Protein AF-A0A3M1PTX7-F1 (afdb_monomer_lite)

Radius of gyration: 33.99 Å; chains: 1; bounding box: 81×33×91 Å

Secondary structure (DSSP, 8-state):
--HHHHHHHHHHHHHHHHHHHHHHHHHHSS------------------SB-TTT--B--TTT-EEEEETTEEEEESSHHHHHHHHHHHH-SS---------SS------EE-TTT--EE-TTTSEEEEETTEEEEESSTTT-

Sequence (142 aa):
MTARWRIAFPYLLTLLMAAGVYWSNVRAAAPRSAAQPAHASAASVAMNDRCPGCDMRVGPEDSIVATADGHRWRFCSTGCRDRFLADHAEGADAPPVTEPASAAASKTRRIDPVCQMEVNPAWGFSAASPDGVVYFCSQRCR

Foldseek 3Di:
DDVVCVVVVVVVVVVVVVVVVVVVVVVVVPPCPDPDDDPDPDDPPVAPLAQPQPRDGHDPVQWDWDDAPNDIHTHNDPVSVVVVCVVRVPVDDDPPDDDDDDDPPPPPQDAQPQPRDTFDPVDFDWDADPVGIHTHPDPVSD

Structure (mmCIF, N/CA/C/O backbone):
data_AF-A0A3M1PTX7-F1
#
_entry.id   AF-A0A3M1PTX7-F1
#
loop_
_atom_site.group_PDB
_atom_site.id
_atom_site.type_symbol
_atom_site.label_atom_id
_atom_site.label_alt_id
_atom_site.label_comp_id
_atom_site.label_asym_id
_atom_site.label_entity_id
_atom_site.label_seq_id
_atom_site.pdbx_PDB_ins_code
_atom_site.Cartn_x
_atom_site.Cartn_y
_atom_site.Cartn_z
_atom_site.occupancy
_atom_site.B_iso_or_equiv
_atom_site.auth_seq_id
_atom_site.auth_comp_id
_atom_site.auth_asym_id
_atom_site.auth_atom_id
_atom_site.pdbx_PDB_model_num
ATOM 1 N N . MET A 1 1 ? -52.171 2.275 64.579 1.00 55.88 1 MET A N 1
ATOM 2 C CA . MET A 1 1 ? -50.843 2.332 63.923 1.00 55.88 1 MET A CA 1
ATOM 3 C C . MET A 1 1 ? -49.786 1.992 64.960 1.00 55.88 1 MET A C 1
ATOM 5 O O . MET A 1 1 ? -49.618 2.725 65.925 1.00 55.88 1 MET A O 1
ATOM 9 N N . THR A 1 2 ? -49.198 0.804 64.846 1.00 62.47 2 THR A N 1
ATOM 10 C CA . THR A 1 2 ? -48.403 0.148 65.893 1.00 62.47 2 THR A CA 1
ATOM 11 C C . THR A 1 2 ? -47.076 0.877 66.123 1.00 62.47 2 THR A C 1
ATOM 13 O O . THR A 1 2 ? -46.364 1.197 65.176 1.00 62.47 2 THR A O 1
ATOM 16 N N . ALA A 1 3 ? -46.729 1.146 67.389 1.00 64.31 3 ALA A N 1
ATOM 17 C CA . ALA A 1 3 ? -45.541 1.913 67.803 1.00 64.31 3 ALA A CA 1
ATOM 18 C C . ALA A 1 3 ? -44.218 1.407 67.191 1.00 64.31 3 ALA A C 1
ATOM 20 O O . ALA A 1 3 ? -43.287 2.180 66.975 1.00 64.31 3 ALA A O 1
ATOM 21 N N . ARG A 1 4 ? -44.177 0.125 66.815 1.00 63.84 4 ARG A N 1
ATOM 22 C CA . ARG A 1 4 ? -43.085 -0.515 66.072 1.00 63.84 4 ARG A CA 1
ATOM 23 C C . ARG A 1 4 ? -42.794 0.150 64.722 1.00 63.84 4 ARG A C 1
ATOM 25 O O . ARG A 1 4 ? -41.635 0.251 64.338 1.00 63.84 4 ARG A O 1
ATOM 32 N N . TRP A 1 5 ? -43.813 0.666 64.036 1.00 64.44 5 TRP A N 1
ATOM 33 C CA . TRP A 1 5 ? -43.646 1.337 62.745 1.00 64.44 5 TRP A CA 1
ATOM 34 C C . TRP A 1 5 ? -43.014 2.727 62.889 1.00 64.44 5 TRP A C 1
ATOM 36 O O . TRP A 1 5 ? -42.239 3.139 62.036 1.00 64.44 5 TRP A O 1
ATOM 46 N N . ARG A 1 6 ? -43.248 3.419 64.016 1.00 70.88 6 ARG A N 1
ATOM 47 C CA . ARG A 1 6 ? -42.645 4.737 64.299 1.00 70.88 6 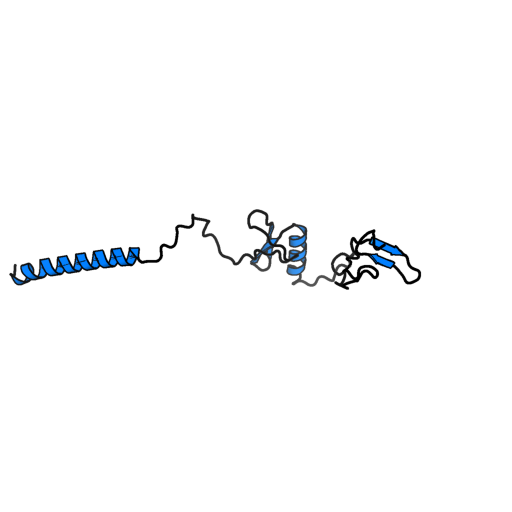ARG A CA 1
ATOM 48 C C . ARG A 1 6 ? -41.139 4.660 64.552 1.00 70.88 6 ARG A C 1
ATOM 50 O O . ARG A 1 6 ? -40.447 5.634 64.296 1.00 70.88 6 ARG A O 1
ATOM 57 N N . ILE A 1 7 ? -40.648 3.519 65.039 1.00 74.69 7 ILE A N 1
ATOM 58 C CA . ILE A 1 7 ? -39.216 3.272 65.265 1.00 74.69 7 ILE A CA 1
ATOM 59 C C . ILE A 1 7 ? -38.565 2.699 64.000 1.00 74.69 7 ILE A C 1
ATOM 61 O O . ILE A 1 7 ? -37.455 3.084 63.656 1.00 74.69 7 ILE A O 1
ATOM 65 N N . ALA A 1 8 ? -39.260 1.831 63.261 1.00 77.06 8 ALA A N 1
ATOM 66 C CA . ALA A 1 8 ? -38.734 1.263 62.020 1.00 77.06 8 ALA A CA 1
ATOM 67 C C . ALA A 1 8 ? -38.629 2.297 60.884 1.00 77.06 8 ALA A C 1
ATOM 69 O O . ALA A 1 8 ? -37.701 2.234 60.084 1.00 77.06 8 ALA A O 1
ATOM 70 N N . PHE A 1 9 ? -39.548 3.265 60.825 1.00 80.31 9 PHE A N 1
ATOM 71 C CA . PHE A 1 9 ? -39.583 4.287 59.778 1.00 80.31 9 PHE A CA 1
ATOM 72 C C . PHE A 1 9 ? -38.310 5.152 59.683 1.00 80.31 9 PHE A C 1
ATOM 74 O O . PHE A 1 9 ? -37.767 5.246 58.583 1.00 80.31 9 PHE A O 1
ATOM 81 N N . PRO A 1 10 ? -37.771 5.747 60.770 1.00 85.81 10 PRO A N 1
ATOM 82 C CA . PRO A 1 10 ? -36.540 6.532 60.679 1.00 85.81 10 PRO A CA 1
ATOM 83 C C . PRO A 1 10 ? -35.331 5.679 60.278 1.00 85.81 10 PRO A C 1
ATOM 85 O O . PRO A 1 10 ? -34.511 6.149 59.499 1.00 85.81 10 PRO A O 1
ATOM 88 N N . TYR A 1 11 ? -35.244 4.423 60.732 1.00 85.94 11 TYR A N 1
ATOM 89 C CA . TYR A 1 11 ? -34.167 3.508 60.328 1.00 85.94 11 TYR A CA 1
ATOM 90 C C . TYR A 1 11 ? -34.269 3.080 58.860 1.00 85.94 11 TYR A C 1
ATOM 92 O O . TYR A 1 11 ? -33.262 2.958 58.169 1.00 85.94 11 TYR A O 1
ATOM 100 N N . LEU A 1 12 ? -35.484 2.873 58.356 1.00 88.06 12 LEU A N 1
ATOM 101 C CA . LEU A 1 12 ? -35.702 2.538 56.954 1.00 88.06 12 LEU A CA 1
ATOM 102 C C . LEU A 1 12 ? -35.398 3.742 56.050 1.00 88.06 12 LEU A C 1
ATOM 104 O O . LEU A 1 12 ? -34.756 3.585 55.016 1.00 88.06 12 LEU A O 1
ATOM 108 N N . LEU A 1 13 ? -35.770 4.954 56.474 1.00 87.38 13 LEU A N 1
ATOM 109 C CA . LEU A 1 13 ? -35.428 6.193 55.775 1.00 87.38 13 LEU A CA 1
ATOM 110 C C . LEU A 1 13 ? -33.908 6.425 55.732 1.00 87.38 13 LEU A C 1
ATOM 112 O O . LEU A 1 13 ? -33.379 6.774 54.678 1.00 87.38 13 LEU A O 1
ATOM 116 N N . THR A 1 14 ? -33.187 6.208 56.837 1.00 87.75 14 THR A N 1
ATOM 117 C CA . THR A 1 14 ? -31.723 6.371 56.861 1.00 87.75 14 THR A CA 1
ATOM 118 C C . THR A 1 14 ? -31.010 5.322 56.015 1.00 87.75 14 THR A C 1
ATOM 120 O O . THR A 1 14 ? -30.069 5.674 55.306 1.00 87.75 14 THR A O 1
ATOM 123 N N . LEU A 1 15 ? -31.479 4.070 56.004 1.00 88.25 15 LEU A N 1
ATOM 124 C CA . LEU A 1 15 ? -30.952 3.032 55.112 1.00 88.25 15 LEU A CA 1
ATOM 125 C C . LEU A 1 15 ? -31.171 3.375 53.634 1.00 88.25 15 LEU A C 1
ATOM 127 O O . LEU A 1 15 ? -30.254 3.208 52.833 1.00 88.25 15 LEU A O 1
ATOM 131 N N . LEU A 1 16 ? -32.342 3.909 53.271 1.00 87.50 16 LEU A N 1
ATOM 132 C CA . LEU A 1 16 ? -32.621 4.354 51.902 1.00 87.50 16 LEU A CA 1
ATOM 133 C C . LEU A 1 16 ? -31.727 5.532 51.486 1.00 87.50 16 LEU A C 1
ATOM 135 O O . LEU A 1 16 ? -31.189 5.530 50.380 1.00 87.50 16 LEU A O 1
ATOM 139 N N . MET A 1 17 ? -31.514 6.506 52.374 1.00 88.12 17 MET A N 1
ATOM 140 C CA . MET A 1 17 ? -30.619 7.639 52.108 1.00 88.12 17 MET A CA 1
ATOM 141 C C . MET A 1 17 ? -29.156 7.196 51.984 1.00 88.12 17 MET A C 1
ATOM 143 O O . MET A 1 17 ? -28.469 7.608 51.050 1.00 88.12 17 MET A O 1
ATOM 147 N N . ALA A 1 18 ? -28.681 6.313 52.867 1.00 83.31 18 ALA A N 1
ATOM 148 C CA . ALA A 1 18 ? -27.327 5.766 52.801 1.00 83.31 18 ALA A CA 1
ATOM 149 C C . ALA A 1 18 ? -27.106 4.945 51.521 1.00 83.31 18 ALA A C 1
ATOM 151 O O . ALA A 1 18 ? -26.074 5.097 50.866 1.00 83.31 18 ALA A O 1
ATOM 152 N N . ALA A 1 19 ? -28.093 4.139 51.115 1.00 82.00 19 ALA A N 1
ATOM 153 C CA . ALA A 1 19 ? -28.063 3.409 49.852 1.00 82.00 19 ALA A CA 1
ATOM 154 C C . ALA A 1 19 ? -28.039 4.356 48.641 1.00 82.00 19 ALA A C 1
ATOM 156 O O . ALA A 1 19 ? -27.276 4.119 47.707 1.00 82.00 19 ALA A O 1
ATOM 157 N N . GLY A 1 20 ? -28.804 5.453 48.671 1.00 81.88 20 GLY A N 1
ATOM 158 C CA . GLY A 1 20 ? -28.808 6.470 47.616 1.00 81.88 20 GLY A CA 1
ATOM 159 C C . GLY A 1 20 ? -27.475 7.214 47.487 1.00 81.88 20 GLY A C 1
ATOM 160 O O . GLY A 1 20 ? -26.975 7.399 46.375 1.00 81.88 20 GLY A O 1
ATOM 161 N N . VAL A 1 21 ? -26.855 7.588 48.611 1.00 80.56 21 VAL A N 1
ATOM 162 C CA . VAL A 1 21 ? -25.524 8.223 48.634 1.00 80.56 21 VAL A CA 1
ATOM 163 C C . VAL A 1 21 ? -24.446 7.243 48.174 1.00 80.56 21 VAL A C 1
ATOM 165 O O . VAL A 1 21 ? -23.590 7.611 47.371 1.00 80.56 21 VAL A O 1
ATOM 168 N N . TYR A 1 22 ? -24.508 5.985 48.616 1.00 79.19 22 TYR A N 1
ATOM 169 C CA . TYR A 1 22 ? -23.599 4.934 48.166 1.00 79.19 22 TYR A CA 1
ATOM 170 C C . TYR A 1 22 ? -23.717 4.702 46.657 1.00 79.19 22 TYR A C 1
ATOM 172 O O . TYR A 1 22 ? -22.711 4.753 45.959 1.00 79.19 22 TYR A O 1
ATOM 180 N N . TRP A 1 23 ? -24.932 4.555 46.119 1.00 72.81 23 TRP A N 1
ATOM 181 C CA . TRP A 1 23 ? -25.150 4.427 44.675 1.00 72.81 23 TRP A CA 1
ATOM 182 C C . TRP A 1 23 ? -24.661 5.647 43.896 1.00 72.81 23 TRP A C 1
ATOM 184 O O . TRP A 1 23 ? -24.053 5.490 42.841 1.00 72.81 23 TRP A O 1
ATOM 194 N N . SER A 1 24 ? -24.880 6.854 44.418 1.00 73.81 24 SER A N 1
ATOM 195 C CA . SER A 1 24 ? -24.411 8.093 43.787 1.00 73.81 24 SER A CA 1
ATOM 196 C C . SER A 1 24 ? -22.881 8.171 43.752 1.00 73.81 24 SER A C 1
ATOM 198 O O . SER A 1 24 ? -22.310 8.499 42.714 1.00 73.81 24 SER A O 1
ATOM 200 N N . ASN A 1 25 ? -22.208 7.794 44.843 1.00 71.31 25 ASN A N 1
ATOM 201 C CA . ASN A 1 25 ? -20.746 7.749 44.918 1.00 71.31 25 ASN A CA 1
ATOM 202 C C . ASN A 1 25 ? -20.142 6.618 44.074 1.00 71.31 25 ASN A C 1
ATOM 204 O O . ASN A 1 25 ? -19.124 6.827 43.422 1.00 71.31 25 ASN A O 1
ATOM 208 N N . VAL A 1 26 ? -20.778 5.445 44.015 1.00 65.06 26 VAL A N 1
ATOM 209 C CA . VAL A 1 26 ? -20.354 4.342 43.136 1.00 65.06 26 VAL A CA 1
ATOM 210 C C . VAL A 1 26 ? -20.537 4.718 41.661 1.00 65.06 26 VAL A C 1
ATOM 212 O O . VAL A 1 26 ? -19.676 4.403 40.845 1.00 65.06 26 VAL A O 1
ATOM 215 N N . ARG A 1 27 ? -21.583 5.478 41.304 1.00 58.44 27 ARG A N 1
ATOM 216 C CA . ARG A 1 27 ? -21.724 6.074 39.961 1.00 58.44 27 ARG A CA 1
ATOM 217 C C . ARG A 1 27 ? -20.653 7.124 39.667 1.00 58.44 27 ARG A C 1
ATOM 219 O O . ARG A 1 27 ? -20.226 7.231 38.524 1.00 58.44 27 ARG A O 1
ATOM 226 N N . ALA A 1 28 ? -20.207 7.870 40.677 1.00 55.62 28 ALA A N 1
ATOM 227 C CA . ALA A 1 28 ? -19.095 8.812 40.548 1.00 55.62 28 ALA A CA 1
ATOM 228 C C . ALA A 1 28 ? -17.719 8.118 40.453 1.00 55.62 28 ALA A C 1
ATOM 230 O O . ALA A 1 28 ? -16.788 8.699 39.899 1.00 55.62 28 ALA A O 1
ATOM 231 N N . ALA A 1 29 ? -17.600 6.888 40.969 1.00 52.50 29 ALA A N 1
ATOM 232 C CA . ALA A 1 29 ? -16.409 6.038 40.888 1.00 52.50 29 ALA A CA 1
ATOM 233 C C . ALA A 1 29 ? -16.417 5.069 39.691 1.00 52.50 29 ALA A C 1
ATOM 235 O O . ALA A 1 29 ? -15.431 4.365 39.469 1.00 52.50 29 ALA A O 1
ATOM 236 N N . ALA A 1 30 ? -17.489 5.045 38.890 1.00 51.75 30 ALA A N 1
ATOM 237 C CA . ALA A 1 30 ? -17.395 4.519 37.536 1.00 51.75 30 ALA A CA 1
ATOM 238 C C . ALA A 1 30 ? -16.308 5.326 36.809 1.00 51.75 30 ALA A C 1
ATOM 240 O O . ALA A 1 30 ? -16.250 6.550 36.987 1.00 51.75 30 ALA A O 1
ATOM 241 N N . PRO A 1 31 ? -15.417 4.685 36.029 1.00 46.34 31 PRO A N 1
ATOM 242 C CA . PRO A 1 31 ? -14.391 5.418 35.310 1.00 46.34 31 PRO A CA 1
ATOM 243 C C . PRO A 1 31 ? -15.091 6.520 34.524 1.00 46.34 31 PRO A C 1
ATOM 245 O O . PRO A 1 31 ? -16.057 6.250 33.805 1.00 46.34 31 PRO A O 1
ATOM 248 N N . ARG A 1 32 ? -14.629 7.765 34.697 1.00 47.16 32 ARG A N 1
ATOM 249 C CA . ARG A 1 32 ? -14.930 8.862 33.780 1.00 47.16 32 ARG A CA 1
ATOM 250 C C . ARG A 1 32 ? -14.409 8.423 32.419 1.00 47.16 32 ARG A C 1
ATOM 252 O O . ARG A 1 32 ? -13.281 8.725 32.047 1.00 47.16 32 ARG A O 1
ATOM 259 N N . SER A 1 33 ? -15.222 7.641 31.719 1.00 48.62 33 SER A N 1
ATOM 260 C CA . SER A 1 33 ? -15.134 7.438 30.293 1.00 48.62 33 SER A CA 1
ATOM 261 C C . SER A 1 33 ? -15.369 8.830 29.743 1.00 48.62 33 SER A C 1
ATOM 263 O O . SER A 1 33 ? -16.488 9.346 29.765 1.00 48.62 33 SER A O 1
ATOM 265 N N . ALA A 1 34 ? -14.254 9.507 29.480 1.00 51.19 34 ALA A N 1
ATOM 266 C CA . ALA A 1 34 ? -14.223 10.828 28.912 1.00 51.19 34 ALA A CA 1
ATOM 267 C C . ALA A 1 34 ? -15.208 10.839 27.750 1.00 51.19 34 ALA A C 1
ATOM 269 O O . ALA A 1 34 ? -15.166 9.960 26.890 1.00 51.19 34 ALA A O 1
ATOM 270 N N . ALA A 1 35 ? -16.107 11.817 27.775 1.00 43.88 35 ALA A N 1
ATOM 271 C CA . ALA A 1 35 ? -16.910 12.187 26.636 1.00 43.88 35 ALA A CA 1
ATOM 272 C C . ALA A 1 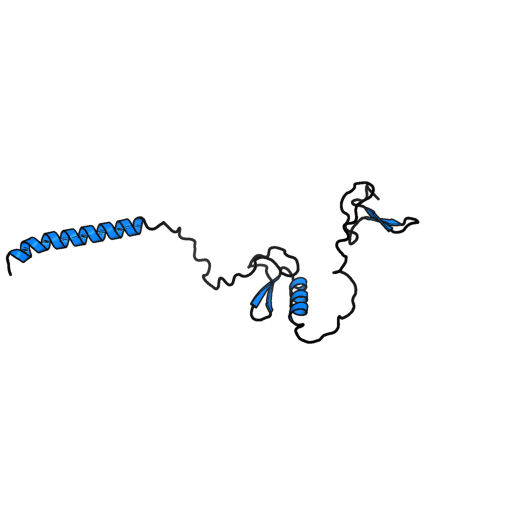35 ? -15.967 12.407 25.446 1.00 43.88 35 ALA A C 1
ATOM 274 O O . ALA A 1 35 ? -15.358 13.464 25.296 1.00 43.88 35 ALA A O 1
ATOM 275 N N . GLN A 1 36 ? -15.811 11.370 24.632 1.00 54.91 36 GLN A N 1
ATOM 276 C CA . GLN A 1 36 ? -15.423 11.522 23.249 1.00 54.91 36 GLN A CA 1
ATOM 277 C C . GLN A 1 36 ? -16.650 12.100 22.539 1.00 54.91 36 GLN A C 1
ATOM 279 O O . GLN A 1 36 ? -17.769 11.623 22.767 1.00 54.91 36 GLN A O 1
ATOM 284 N N . PRO A 1 37 ? -16.479 13.161 21.736 1.00 43.78 37 PRO A N 1
ATOM 285 C CA . PRO A 1 37 ? -17.572 13.700 20.954 1.00 43.78 37 PRO A CA 1
ATOM 286 C C . PRO A 1 37 ? -18.084 12.602 20.024 1.00 43.78 37 PRO A C 1
ATOM 288 O O . PRO A 1 37 ? -17.328 11.738 19.579 1.00 43.78 37 PRO A O 1
ATOM 291 N N . ALA A 1 38 ? -19.389 12.640 19.777 1.00 44.44 38 ALA A N 1
ATOM 292 C CA . ALA A 1 38 ? -20.120 11.736 18.911 1.00 44.44 38 ALA A CA 1
ATOM 293 C C . ALA A 1 38 ? -19.543 11.722 17.484 1.00 44.44 38 ALA A C 1
ATOM 295 O O . ALA A 1 38 ? -20.061 12.369 16.579 1.00 44.44 38 ALA A O 1
ATOM 296 N N . HIS A 1 39 ? -18.493 10.940 17.261 1.00 41.53 39 HIS A N 1
ATOM 297 C CA . HIS A 1 39 ? -18.185 10.412 15.947 1.00 41.53 39 HIS A CA 1
ATOM 298 C C . HIS A 1 39 ? -19.024 9.155 15.781 1.00 41.53 39 HIS A C 1
ATOM 300 O O . HIS A 1 39 ? -18.691 8.091 16.293 1.00 41.53 39 HIS A O 1
ATOM 306 N N . ALA A 1 40 ? -20.180 9.358 15.148 1.00 42.88 40 ALA A N 1
ATOM 307 C CA . ALA A 1 40 ? -20.885 8.394 14.318 1.00 42.88 40 ALA A CA 1
ATOM 308 C C . ALA A 1 40 ? -20.562 6.924 14.626 1.00 42.88 40 ALA A C 1
ATOM 310 O O . ALA A 1 40 ? -19.731 6.285 13.983 1.00 42.88 40 ALA A O 1
ATOM 311 N N . SER A 1 41 ? -21.306 6.383 15.588 1.00 47.00 41 SER A N 1
ATOM 312 C CA . SER A 1 41 ? -21.568 4.955 15.701 1.00 47.00 41 SER A CA 1
ATOM 313 C C . SER A 1 41 ? -22.360 4.506 14.465 1.00 47.00 41 SER A C 1
ATOM 315 O O . SER A 1 41 ? -23.583 4.398 14.482 1.00 47.00 41 SER A O 1
ATOM 317 N N . ALA A 1 42 ? -21.658 4.333 13.348 1.00 40.97 42 ALA A N 1
ATOM 318 C CA . ALA A 1 42 ? -22.161 3.710 12.138 1.00 40.97 42 ALA A CA 1
ATOM 319 C C . ALA A 1 42 ? -21.078 2.759 11.624 1.00 40.97 42 ALA A C 1
ATOM 321 O O . ALA A 1 42 ? -20.183 3.139 10.877 1.00 40.97 42 ALA A O 1
ATOM 322 N N . ALA A 1 43 ? -21.206 1.505 12.055 1.00 39.25 43 ALA A N 1
ATOM 323 C CA . ALA A 1 43 ? -20.524 0.344 11.507 1.00 39.25 43 ALA A CA 1
ATOM 324 C C . ALA A 1 43 ? -18.992 0.350 11.642 1.00 39.25 43 ALA A C 1
ATOM 326 O O . ALA A 1 43 ? -18.257 0.570 10.681 1.00 39.25 43 ALA A O 1
ATOM 327 N N . SER A 1 44 ? -18.517 -0.079 12.812 1.00 41.31 44 SER A N 1
ATOM 328 C CA . SER A 1 44 ? -17.260 -0.820 12.938 1.00 41.31 44 SER A CA 1
ATOM 329 C C . SER A 1 44 ? -17.369 -2.168 12.205 1.00 41.31 44 SER A C 1
ATOM 331 O O . SER A 1 44 ? -17.338 -3.238 12.806 1.00 41.31 44 SER A O 1
ATOM 333 N N . VAL A 1 45 ? -17.530 -2.117 10.883 1.00 47.78 45 VAL A N 1
ATOM 334 C CA . VAL A 1 45 ? -16.858 -3.085 10.024 1.00 47.78 45 VAL A CA 1
ATOM 335 C C . VAL A 1 45 ? -15.392 -2.722 10.174 1.00 47.78 45 VAL A C 1
ATOM 337 O O . VAL A 1 45 ? -15.055 -1.546 10.046 1.00 47.78 45 VAL A O 1
ATOM 340 N N . ALA A 1 46 ? -14.547 -3.690 10.517 1.00 49.31 46 ALA A N 1
ATOM 341 C CA . ALA A 1 46 ? -13.099 -3.549 10.467 1.00 49.31 46 ALA A CA 1
ATOM 342 C C . ALA A 1 46 ? -12.704 -3.207 9.022 1.00 49.31 46 ALA A C 1
ATOM 344 O O . ALA A 1 46 ? -12.401 -4.077 8.213 1.00 49.31 46 ALA A O 1
ATOM 345 N N . MET A 1 47 ? -12.855 -1.939 8.651 1.00 57.22 47 MET A N 1
ATOM 346 C CA . MET A 1 47 ? -12.583 -1.467 7.316 1.00 57.22 47 MET A CA 1
ATOM 347 C C . MET A 1 47 ? -11.092 -1.213 7.317 1.00 57.22 47 MET A C 1
ATOM 349 O O . MET A 1 47 ? -10.637 -0.270 7.950 1.00 57.22 47 MET A O 1
ATOM 353 N N . ASN A 1 48 ? -10.348 -2.132 6.708 1.00 68.12 48 ASN A N 1
ATOM 354 C CA . ASN A 1 48 ? -8.899 -2.073 6.620 1.00 68.12 48 ASN A CA 1
ATOM 355 C C . ASN A 1 48 ? -8.453 -0.650 6.248 1.00 68.12 48 ASN A C 1
ATOM 357 O O . ASN A 1 48 ? -8.744 -0.174 5.151 1.00 68.12 48 ASN A O 1
ATOM 361 N N . ASP A 1 49 ? -7.696 -0.003 7.135 1.00 78.88 49 ASP A N 1
ATOM 362 C CA . ASP A 1 49 ? -7.076 1.302 6.869 1.00 78.88 49 ASP A CA 1
ATOM 363 C C . ASP A 1 49 ? -5.930 1.190 5.852 1.00 78.88 49 ASP A C 1
ATOM 365 O O . ASP A 1 49 ? -5.229 2.165 5.598 1.00 78.88 49 ASP A O 1
ATOM 369 N N . ARG A 1 50 ? -5.690 -0.004 5.295 1.00 83.50 50 ARG A N 1
ATOM 370 C CA . ARG A 1 50 ? -4.679 -0.278 4.274 1.00 83.50 50 ARG A CA 1
ATOM 371 C C . ARG A 1 50 ? -5.328 -0.703 2.966 1.00 83.50 50 ARG A C 1
ATOM 373 O O . ARG A 1 50 ? -6.170 -1.598 2.944 1.00 83.50 50 ARG A O 1
ATOM 380 N N . CYS A 1 51 ? -4.874 -0.087 1.880 1.00 85.88 51 CYS A N 1
ATOM 381 C CA . CYS A 1 51 ? -5.248 -0.438 0.518 1.00 85.88 51 CYS A CA 1
ATOM 382 C C . CYS A 1 51 ? -4.726 -1.846 0.166 1.00 85.88 51 CYS A C 1
ATOM 384 O O . CYS A 1 51 ? -3.509 -2.038 0.179 1.00 85.88 51 CYS A O 1
ATOM 386 N N . PRO A 1 52 ? -5.582 -2.808 -0.225 1.00 81.62 52 PRO A N 1
ATOM 387 C CA . PRO A 1 52 ? -5.142 -4.157 -0.599 1.00 81.62 52 PRO A CA 1
ATOM 388 C C . PRO A 1 52 ? -4.177 -4.194 -1.793 1.00 81.62 52 PRO A C 1
ATOM 390 O O . PRO A 1 52 ? -3.320 -5.066 -1.865 1.00 81.62 52 PRO A O 1
ATOM 393 N N . GLY A 1 53 ? -4.286 -3.238 -2.723 1.00 83.19 53 GLY A N 1
ATOM 394 C CA . GLY A 1 53 ? -3.468 -3.226 -3.940 1.00 83.19 53 GLY A CA 1
ATOM 395 C C . GLY A 1 53 ? -2.016 -2.775 -3.735 1.00 83.19 53 GLY A C 1
ATOM 396 O O . GLY A 1 53 ? -1.144 -3.162 -4.506 1.00 83.19 53 GLY A O 1
ATOM 397 N N . CYS A 1 54 ? -1.736 -1.945 -2.726 1.00 81.31 54 CYS A N 1
ATOM 398 C CA . CYS A 1 54 ? -0.418 -1.310 -2.558 1.00 81.31 54 CYS A CA 1
ATOM 399 C C . CYS A 1 54 ? 0.057 -1.171 -1.101 1.00 81.31 54 CYS A C 1
ATOM 401 O O . CYS A 1 54 ? 1.106 -0.578 -0.863 1.00 81.31 54 CYS A O 1
ATOM 403 N N . ASP A 1 55 ? -0.715 -1.676 -0.135 1.00 82.06 55 ASP A N 1
ATOM 404 C CA . ASP A 1 55 ? -0.480 -1.603 1.318 1.00 82.06 55 ASP A CA 1
ATOM 405 C C . ASP A 1 55 ? -0.323 -0.177 1.892 1.00 82.06 55 ASP A C 1
ATOM 407 O O . ASP A 1 55 ? 0.125 0.027 3.022 1.00 82.06 55 ASP A O 1
ATOM 411 N N . MET A 1 56 ? -0.725 0.848 1.136 1.00 83.62 56 MET A N 1
ATOM 412 C CA . MET A 1 56 ? -0.713 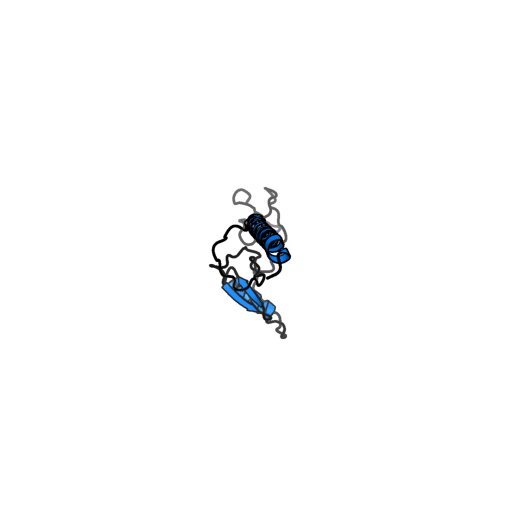2.233 1.607 1.00 83.62 56 MET A CA 1
ATOM 413 C C . MET A 1 56 ? -1.857 2.479 2.596 1.00 83.62 56 MET A C 1
ATOM 415 O O . MET A 1 56 ? -2.976 2.005 2.384 1.00 83.62 56 MET A O 1
ATOM 419 N N . ARG A 1 57 ? -1.592 3.254 3.659 1.00 82.75 57 ARG A N 1
ATOM 420 C CA . ARG A 1 57 ? -2.639 3.706 4.586 1.00 82.75 57 ARG A CA 1
ATOM 421 C C . ARG A 1 57 ? -3.588 4.688 3.896 1.00 82.75 57 ARG A C 1
ATOM 423 O O . ARG A 1 57 ? -3.115 5.629 3.265 1.00 82.75 57 ARG A O 1
ATOM 430 N N . VAL A 1 58 ? -4.895 4.488 4.040 1.00 83.12 58 VAL A N 1
ATOM 431 C CA . VAL A 1 58 ? -5.934 5.321 3.421 1.00 83.12 58 VAL A CA 1
ATOM 432 C C . VAL A 1 58 ? -6.904 5.806 4.492 1.00 83.12 58 VAL A C 1
ATOM 434 O O . VAL A 1 58 ? -7.480 4.999 5.218 1.00 83.12 58 VAL A O 1
ATOM 437 N N . GLY A 1 59 ? -7.072 7.126 4.585 1.00 77.06 59 GLY A N 1
ATOM 438 C CA . GLY A 1 59 ? -8.067 7.749 5.458 1.00 77.06 59 GLY A CA 1
ATOM 439 C C . GLY A 1 59 ? -9.493 7.554 4.927 1.00 77.06 59 GLY A C 1
ATOM 440 O O . GLY A 1 59 ? -9.684 7.358 3.722 1.00 77.06 59 GLY A O 1
ATOM 441 N N . PRO A 1 60 ? -10.520 7.576 5.792 1.00 74.06 60 PRO A N 1
ATOM 442 C CA . PRO A 1 60 ? -11.898 7.334 5.375 1.00 74.06 60 PRO A CA 1
ATOM 443 C C . PRO A 1 60 ? -12.471 8.422 4.453 1.00 74.06 60 PRO A C 1
ATOM 445 O O . PRO A 1 60 ? -13.384 8.112 3.685 1.00 74.06 60 PRO A O 1
ATOM 448 N N . GLU A 1 61 ? -11.941 9.644 4.521 1.00 76.19 61 GLU A N 1
ATOM 449 C CA . GLU A 1 61 ? -12.329 10.819 3.726 1.00 76.19 61 GLU A CA 1
ATOM 450 C C . GLU A 1 61 ? -11.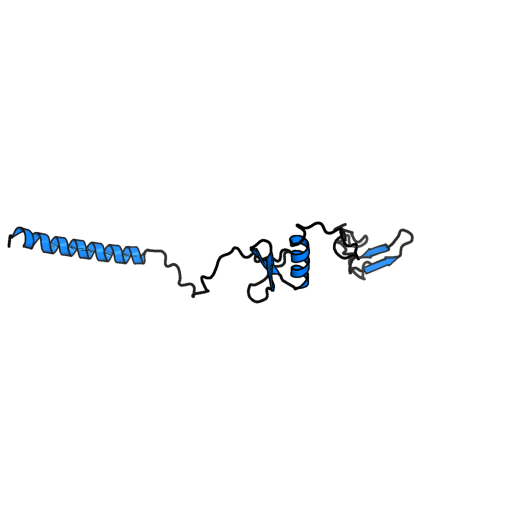843 10.792 2.268 1.00 76.19 61 GLU A C 1
ATOM 452 O O . GLU A 1 61 ? -12.611 11.146 1.377 1.00 76.19 61 GLU A O 1
ATOM 457 N N . ASP A 1 62 ? -10.626 10.301 2.012 1.00 70.75 62 ASP A N 1
ATOM 458 C CA . ASP A 1 62 ? -9.993 10.342 0.679 1.00 70.75 62 ASP A CA 1
ATOM 459 C C . ASP A 1 62 ? -9.972 8.973 -0.026 1.00 70.75 62 ASP A C 1
ATOM 461 O O . ASP A 1 62 ? -9.349 8.788 -1.074 1.00 70.75 62 ASP A O 1
ATOM 465 N N . SER A 1 63 ? -10.640 7.973 0.555 1.00 80.31 63 SER A N 1
ATOM 466 C CA . SER A 1 63 ? -10.664 6.613 0.011 1.00 80.31 63 SER A CA 1
ATOM 467 C C . SER A 1 63 ? -11.729 6.418 -1.064 1.00 80.31 63 SER A C 1
ATOM 469 O O . SER A 1 63 ? -12.884 6.817 -0.905 1.00 80.31 63 SER A O 1
ATOM 471 N N . ILE A 1 64 ? -11.380 5.663 -2.101 1.00 84.88 64 ILE A N 1
ATOM 472 C CA . ILE A 1 64 ? -12.352 5.108 -3.043 1.00 84.88 64 ILE A CA 1
ATOM 473 C C . ILE A 1 64 ? -12.875 3.797 -2.460 1.00 84.88 64 ILE A C 1
ATOM 475 O O . ILE A 1 64 ? -12.090 2.951 -2.038 1.00 84.88 64 ILE A O 1
ATOM 479 N N . VAL A 1 65 ? -14.194 3.613 -2.442 1.00 83.75 65 VAL A N 1
ATOM 480 C CA . VAL A 1 65 ? -14.831 2.410 -1.887 1.00 83.75 65 VAL A CA 1
ATOM 481 C C . VAL A 1 65 ? -15.368 1.534 -3.014 1.00 83.75 65 VAL A C 1
ATOM 483 O O . VAL A 1 65 ? -16.011 2.037 -3.934 1.00 83.75 65 VAL A O 1
ATOM 486 N N . ALA A 1 66 ? -15.138 0.223 -2.933 1.00 82.88 66 ALA A N 1
ATOM 487 C CA . ALA A 1 66 ? -15.803 -0.762 -3.786 1.00 82.88 66 ALA A CA 1
ATOM 488 C C . ALA A 1 66 ? -16.264 -1.972 -2.972 1.00 82.88 66 ALA A C 1
ATOM 490 O O . ALA A 1 66 ? -15.762 -2.220 -1.877 1.00 82.88 66 ALA A O 1
ATOM 491 N N . THR A 1 67 ? -17.241 -2.706 -3.500 1.00 83.19 67 THR A N 1
ATOM 492 C CA . THR A 1 67 ? -17.768 -3.915 -2.860 1.00 83.19 67 THR A CA 1
ATOM 493 C C . THR A 1 67 ? -17.320 -5.130 -3.661 1.00 83.19 67 THR A C 1
ATOM 495 O O . THR A 1 67 ? -17.581 -5.178 -4.859 1.00 83.19 67 THR A O 1
ATOM 498 N N . ALA A 1 68 ? -16.662 -6.085 -3.005 1.00 79.69 68 ALA A N 1
ATOM 499 C CA . ALA A 1 68 ? -16.243 -7.366 -3.574 1.00 79.69 68 ALA A CA 1
ATOM 500 C C . ALA A 1 68 ? -16.532 -8.473 -2.553 1.00 79.69 68 ALA A C 1
ATOM 502 O O . ALA A 1 68 ? -16.322 -8.261 -1.357 1.00 79.69 68 ALA A O 1
ATOM 503 N N . ASP A 1 69 ? -17.062 -9.611 -3.002 1.00 77.19 69 ASP A N 1
ATOM 504 C CA . ASP A 1 69 ? -17.398 -10.766 -2.149 1.00 77.19 69 ASP A CA 1
ATOM 505 C C . ASP A 1 69 ? -18.321 -10.438 -0.959 1.00 77.19 69 ASP A C 1
ATOM 507 O O . ASP A 1 69 ? -18.229 -11.024 0.114 1.00 77.19 69 ASP A O 1
ATOM 511 N N . GLY A 1 70 ? -19.203 -9.444 -1.114 1.00 80.75 70 GLY A N 1
ATOM 512 C CA . GLY A 1 70 ? -20.074 -8.964 -0.031 1.00 80.75 70 GLY A CA 1
ATOM 513 C C . GLY A 1 70 ? -19.373 -8.088 1.019 1.00 80.75 70 GLY A C 1
ATOM 514 O O . GLY A 1 70 ? -20.020 -7.617 1.954 1.00 80.75 70 GLY A O 1
ATOM 515 N N . HIS A 1 71 ? -18.080 -7.803 0.847 1.00 79.94 71 HIS A N 1
ATOM 516 C CA . HIS A 1 71 ? -17.283 -6.936 1.710 1.00 79.94 71 HIS A CA 1
ATOM 517 C C . HIS A 1 71 ? -17.004 -5.586 1.044 1.00 79.94 71 HIS A C 1
ATOM 519 O O . HIS A 1 71 ? -16.758 -5.498 -0.159 1.00 79.94 71 HIS A O 1
ATOM 525 N N . ARG A 1 72 ? -17.022 -4.506 1.836 1.00 83.31 72 ARG A N 1
ATOM 526 C CA . ARG A 1 72 ? -16.613 -3.174 1.370 1.00 83.31 72 ARG A CA 1
ATOM 527 C C . ARG A 1 72 ? -15.126 -2.961 1.618 1.00 83.31 72 ARG A C 1
ATOM 529 O O . ARG A 1 72 ? -14.673 -3.049 2.756 1.00 83.31 72 ARG A O 1
ATOM 536 N N . TRP A 1 73 ? -14.412 -2.594 0.564 1.00 84.69 73 TRP A N 1
ATOM 537 C CA . TRP A 1 73 ? -12.975 -2.352 0.553 1.00 84.69 73 TRP A CA 1
ATOM 538 C C . TRP A 1 73 ? -12.665 -0.890 0.239 1.00 84.69 73 TRP A C 1
ATOM 540 O O . TRP A 1 73 ? -13.417 -0.232 -0.484 1.00 84.69 73 TRP A O 1
ATOM 550 N N . ARG A 1 74 ? -11.551 -0.387 0.785 1.00 87.88 74 ARG A N 1
ATOM 551 C CA . ARG A 1 74 ? -11.041 0.973 0.562 1.00 87.88 74 ARG A CA 1
ATOM 552 C C . ARG A 1 74 ? -9.760 0.937 -0.268 1.00 87.88 74 ARG A C 1
ATOM 554 O O . ARG A 1 74 ? -8.875 0.122 -0.014 1.00 87.88 74 ARG A O 1
ATOM 561 N N . PHE A 1 75 ? -9.644 1.864 -1.213 1.00 88.25 75 PHE A N 1
ATOM 562 C CA . PHE A 1 75 ? -8.521 1.973 -2.141 1.00 88.25 75 PHE A CA 1
ATOM 563 C C . PHE A 1 75 ? -7.973 3.395 -2.166 1.00 88.25 75 PHE A C 1
ATOM 565 O O . PHE A 1 75 ? -8.733 4.361 -2.090 1.00 88.25 75 PHE A O 1
ATOM 572 N N . CYS A 1 76 ? -6.652 3.521 -2.312 1.00 88.44 76 CYS A N 1
ATOM 573 C CA . CYS A 1 76 ? -5.990 4.822 -2.436 1.00 88.44 76 CYS A CA 1
ATOM 574 C C . CYS A 1 76 ? -6.161 5.458 -3.826 1.00 88.44 76 CYS A C 1
ATOM 576 O O . CYS A 1 76 ? -5.937 6.651 -3.989 1.00 88.44 76 CYS A O 1
ATOM 578 N N . SER A 1 77 ? -6.508 4.666 -4.845 1.00 87.88 77 SER A N 1
ATOM 579 C CA . SER A 1 77 ? -6.641 5.120 -6.229 1.00 87.88 77 SER A CA 1
ATOM 580 C C . SER A 1 77 ? -7.582 4.218 -7.025 1.00 87.88 77 SER A C 1
ATOM 582 O O . SER A 1 77 ? -7.829 3.066 -6.654 1.00 87.88 77 SER A O 1
ATOM 584 N N . THR A 1 78 ? -8.092 4.738 -8.145 1.00 88.31 78 THR A N 1
ATOM 585 C CA . THR A 1 78 ? -8.917 3.976 -9.095 1.00 88.31 78 THR A CA 1
ATOM 586 C C . THR A 1 78 ? -8.163 2.767 -9.643 1.00 88.31 78 THR A C 1
ATOM 588 O O . THR A 1 78 ? -8.722 1.679 -9.684 1.00 88.31 78 THR A O 1
ATOM 591 N N . GLY A 1 79 ? -6.866 2.912 -9.938 1.00 87.19 79 GLY A N 1
ATOM 592 C CA . GLY A 1 79 ? -6.033 1.807 -10.420 1.00 87.19 79 GLY A CA 1
ATOM 593 C C . GLY A 1 79 ? -5.914 0.642 -9.429 1.00 87.19 79 GLY A C 1
ATOM 594 O O . GLY A 1 79 ? -5.956 -0.514 -9.840 1.00 87.19 79 GLY A O 1
ATOM 595 N N . CYS A 1 80 ? -5.819 0.919 -8.120 1.00 86.44 80 CYS A N 1
ATOM 596 C CA . CYS A 1 80 ? -5.811 -0.141 -7.102 1.00 86.44 80 CYS A CA 1
ATOM 597 C C . CYS A 1 80 ? -7.170 -0.841 -6.986 1.00 86.44 80 CYS A C 1
ATOM 599 O O . CYS A 1 80 ? -7.209 -2.056 -6.814 1.00 86.44 80 CYS A O 1
ATOM 601 N N . ARG A 1 81 ? -8.271 -0.085 -7.096 1.00 88.62 81 ARG A N 1
ATOM 602 C CA . ARG A 1 81 ? -9.629 -0.640 -7.099 1.00 88.62 81 ARG A CA 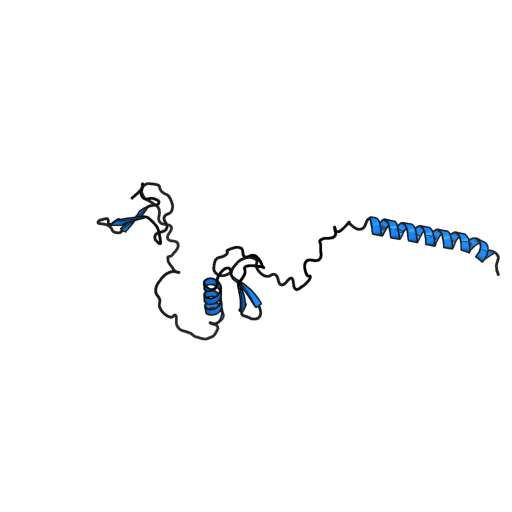1
ATOM 603 C C . ARG A 1 81 ? -9.838 -1.570 -8.288 1.00 88.62 81 ARG A C 1
ATOM 605 O O . ARG A 1 81 ? -10.305 -2.683 -8.104 1.00 88.62 81 ARG A O 1
ATOM 612 N N . ASP A 1 82 ? -9.520 -1.107 -9.491 1.00 87.31 82 ASP A N 1
ATOM 613 C CA . ASP A 1 82 ? -9.836 -1.838 -10.720 1.00 87.31 82 ASP A CA 1
ATOM 614 C C . ASP A 1 82 ? -9.041 -3.146 -10.801 1.00 87.31 82 ASP A C 1
ATOM 616 O O . ASP A 1 82 ? -9.595 -4.179 -11.161 1.00 87.31 82 ASP A O 1
ATOM 620 N N . ARG A 1 83 ? -7.776 -3.131 -10.360 1.00 83.12 83 ARG A N 1
ATOM 621 C CA . ARG A 1 83 ? -6.951 -4.339 -10.249 1.00 83.12 83 ARG A CA 1
ATOM 622 C C . ARG A 1 83 ? -7.519 -5.335 -9.240 1.00 83.12 83 ARG A C 1
ATOM 624 O O . ARG A 1 83 ? -7.669 -6.504 -9.556 1.00 83.12 83 ARG A O 1
ATOM 631 N N . PHE A 1 84 ? -7.901 -4.846 -8.062 1.00 85.38 84 PHE A N 1
ATOM 632 C CA . PHE A 1 84 ? -8.513 -5.674 -7.029 1.00 85.38 84 PHE A CA 1
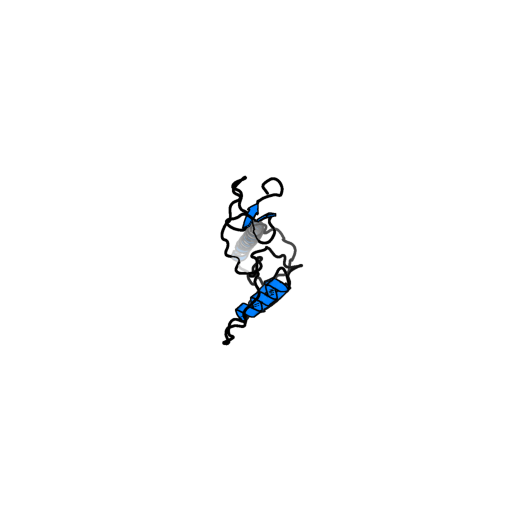ATOM 633 C C . PHE A 1 84 ? -9.845 -6.280 -7.485 1.00 85.38 84 PHE A C 1
ATOM 635 O O . PHE A 1 84 ? -10.109 -7.446 -7.231 1.00 85.38 84 PHE A O 1
ATOM 642 N N . LEU A 1 85 ? -10.687 -5.514 -8.182 1.00 84.38 85 LEU A N 1
ATOM 643 C CA . LEU A 1 85 ? -11.942 -6.038 -8.720 1.00 84.38 85 LEU A CA 1
ATOM 644 C C . LEU A 1 85 ? -11.716 -7.051 -9.843 1.00 84.38 85 LEU A C 1
ATOM 646 O O . LEU A 1 85 ? -12.516 -7.968 -9.952 1.00 84.38 85 LEU A O 1
ATOM 650 N N . ALA A 1 86 ? -10.662 -6.909 -10.650 1.00 81.94 86 ALA A N 1
ATOM 651 C CA . ALA A 1 86 ? -10.295 -7.921 -11.638 1.00 81.94 86 ALA A CA 1
ATOM 652 C C . ALA A 1 86 ? -9.894 -9.236 -10.949 1.00 81.94 86 ALA A C 1
ATOM 654 O O . ALA A 1 86 ? -10.502 -10.264 -11.226 1.00 81.94 86 ALA A O 1
ATOM 655 N N . ASP A 1 87 ? -8.984 -9.171 -9.970 1.00 76.62 87 ASP A N 1
ATOM 656 C CA . ASP A 1 87 ? -8.516 -10.346 -9.222 1.00 76.62 87 ASP A CA 1
ATOM 657 C C . ASP A 1 87 ? -9.665 -11.042 -8.449 1.00 76.62 87 ASP A C 1
ATOM 659 O O . ASP A 1 87 ? -9.691 -12.263 -8.322 1.00 76.62 87 ASP A O 1
ATOM 663 N N . HIS A 1 88 ? -10.639 -10.275 -7.939 1.00 74.25 88 HIS A N 1
ATOM 664 C CA . HIS A 1 88 ? -11.795 -10.794 -7.190 1.00 74.25 88 HIS A CA 1
ATOM 665 C C . HIS A 1 88 ? -13.013 -11.151 -8.061 1.00 74.25 88 HIS A C 1
ATOM 667 O O . HIS A 1 88 ? -13.938 -11.808 -7.586 1.00 74.25 88 HIS A O 1
ATOM 673 N N . ALA A 1 89 ? -13.053 -10.734 -9.327 1.00 67.69 89 ALA A N 1
ATOM 674 C CA . ALA A 1 89 ? -14.086 -11.165 -10.269 1.00 67.69 89 ALA A CA 1
ATOM 675 C C . ALA A 1 89 ? -13.795 -12.564 -10.839 1.00 67.69 89 ALA A C 1
ATOM 677 O O . ALA A 1 89 ? -14.714 -13.249 -11.291 1.00 67.69 89 ALA A O 1
ATOM 678 N N . GLU A 1 90 ? -12.541 -13.016 -10.785 1.00 53.00 90 GLU A N 1
ATOM 679 C CA . GLU A 1 90 ? -12.061 -14.269 -11.379 1.00 53.00 90 GLU A CA 1
ATOM 680 C C . GLU A 1 90 ? -12.324 -15.501 -10.492 1.00 53.00 90 GLU A C 1
ATOM 682 O O . GLU A 1 90 ? -11.475 -16.358 -10.267 1.00 53.00 90 GLU A O 1
ATOM 687 N N . GLY A 1 91 ? -13.574 -15.630 -10.044 1.00 50.66 91 GLY A N 1
ATOM 688 C CA . GLY A 1 91 ? -14.214 -16.927 -9.812 1.00 50.66 91 GLY A CA 1
ATOM 689 C C . GLY A 1 91 ? -14.865 -17.507 -11.079 1.00 50.66 91 GLY A C 1
ATOM 690 O O . GLY A 1 91 ? -15.622 -18.470 -10.984 1.00 50.66 91 GLY A O 1
ATOM 691 N N . ALA A 1 92 ? -14.622 -16.915 -12.253 1.00 47.88 92 ALA A N 1
ATOM 692 C CA . ALA A 1 92 ? -15.108 -17.386 -13.544 1.00 47.88 92 ALA A CA 1
ATOM 693 C C . ALA A 1 92 ? -13.955 -17.378 -14.554 1.00 47.88 92 ALA A C 1
ATOM 695 O O . ALA A 1 92 ? -13.478 -16.318 -14.946 1.00 47.88 92 ALA A O 1
ATOM 696 N N . ASP A 1 93 ? -13.517 -18.577 -14.927 1.00 42.91 93 ASP A N 1
ATOM 697 C CA . ASP A 1 93 ? -12.573 -18.933 -15.987 1.00 42.91 93 ASP A CA 1
ATOM 698 C C . ASP A 1 93 ? -12.338 -17.860 -17.071 1.00 42.91 93 ASP A C 1
ATOM 700 O O . ASP A 1 93 ? -12.982 -17.859 -18.124 1.00 42.91 93 ASP A O 1
ATOM 704 N N . ALA A 1 94 ? -11.353 -16.985 -16.859 1.00 44.69 94 ALA A N 1
ATOM 705 C CA . ALA A 1 94 ? -10.801 -16.134 -17.905 1.00 44.69 94 ALA A CA 1
ATOM 706 C C . ALA A 1 94 ? -9.302 -16.444 -18.069 1.00 44.69 94 ALA A C 1
ATOM 708 O O . ALA A 1 94 ? -8.567 -16.481 -17.081 1.00 44.69 94 ALA A O 1
ATOM 709 N N . PRO A 1 95 ? -8.822 -16.723 -19.296 1.00 46.44 95 PRO A N 1
ATOM 710 C CA . PRO A 1 95 ? -7.408 -16.973 -19.530 1.00 46.44 95 PRO A CA 1
ATOM 711 C C . PRO A 1 95 ? -6.600 -15.689 -19.290 1.00 46.44 95 PRO A C 1
ATOM 713 O O . PRO A 1 95 ? -7.110 -14.593 -19.542 1.00 46.44 95 PRO A O 1
ATOM 716 N N . PRO A 1 96 ? -5.327 -15.806 -18.866 1.00 46.22 96 PRO A N 1
ATOM 717 C CA . PRO A 1 96 ? -4.486 -14.657 -18.568 1.00 46.22 96 PRO A CA 1
ATOM 718 C C . PRO A 1 96 ? -4.285 -13.842 -19.844 1.00 46.22 96 PRO A C 1
ATOM 720 O O . PRO A 1 96 ? -3.540 -14.235 -20.747 1.00 46.22 96 PRO A O 1
ATOM 723 N N . VAL A 1 97 ? -4.958 -12.693 -19.929 1.00 51.28 97 VAL A N 1
ATOM 724 C CA . VAL A 1 97 ? -4.685 -11.725 -20.986 1.00 51.28 97 VAL A CA 1
ATOM 725 C C . VAL A 1 97 ? -3.260 -11.222 -20.809 1.00 51.28 97 VAL A C 1
ATOM 727 O O . VAL A 1 97 ? -2.871 -10.587 -19.830 1.00 51.28 97 VAL A O 1
ATOM 730 N N . THR A 1 98 ? -2.456 -11.610 -21.780 1.00 46.03 98 THR A N 1
ATOM 731 C CA . THR A 1 98 ? -1.040 -11.326 -21.888 1.00 46.03 98 THR A CA 1
ATOM 732 C C . THR A 1 98 ? -0.865 -9.848 -22.264 1.00 46.03 98 THR A C 1
ATOM 734 O O . THR A 1 98 ? -0.983 -9.510 -23.431 1.00 46.03 98 THR A O 1
ATOM 737 N N . GLU A 1 99 ? -0.605 -9.001 -21.257 1.00 51.66 99 GLU A N 1
ATOM 738 C CA . GLU A 1 99 ? 0.516 -8.032 -21.193 1.00 51.66 99 GLU A CA 1
ATOM 739 C C . GLU A 1 99 ? 0.592 -6.830 -22.197 1.00 51.66 99 GLU A C 1
ATOM 741 O O . GLU A 1 99 ? 0.021 -6.876 -23.281 1.00 51.66 99 GLU A O 1
ATOM 746 N N . PRO A 1 100 ? 1.246 -5.690 -21.832 1.00 50.66 100 PRO A N 1
ATOM 747 C CA . PRO A 1 100 ? 2.592 -5.657 -21.259 1.00 50.66 100 PRO A CA 1
ATOM 748 C C . PRO A 1 100 ? 2.729 -5.046 -19.859 1.00 50.66 100 PRO A C 1
ATOM 750 O O . PRO A 1 100 ? 2.380 -3.899 -19.599 1.00 50.66 100 PRO A O 1
ATOM 753 N N . ALA A 1 101 ? 3.366 -5.832 -18.987 1.00 50.12 101 ALA A N 1
ATOM 754 C CA . ALA A 1 101 ? 4.595 -5.465 -18.297 1.00 50.12 101 ALA A CA 1
ATOM 755 C C . ALA A 1 101 ? 4.583 -4.174 -17.463 1.00 50.12 101 ALA A C 1
ATOM 757 O O . ALA A 1 101 ? 5.180 -3.170 -17.834 1.00 50.12 101 ALA A O 1
ATOM 758 N N . SER A 1 102 ? 4.023 -4.247 -16.252 1.00 45.03 102 SER A N 1
ATOM 759 C CA . SER A 1 102 ? 4.562 -3.502 -15.098 1.00 45.03 102 SER A CA 1
ATOM 760 C C . SER A 1 102 ? 4.033 -4.048 -13.763 1.00 45.03 102 SER A C 1
ATOM 762 O O . SER A 1 102 ? 3.549 -3.297 -12.918 1.00 45.03 102 SER A O 1
ATOM 764 N N . ALA A 1 103 ? 4.063 -5.364 -13.546 1.00 46.34 103 ALA A N 1
ATOM 765 C CA . ALA A 1 103 ? 3.728 -5.909 -12.219 1.00 46.34 103 ALA A CA 1
ATOM 766 C C . ALA A 1 103 ? 4.439 -7.214 -11.843 1.00 46.34 103 ALA A C 1
ATOM 768 O O . ALA A 1 103 ? 4.217 -7.738 -10.758 1.00 46.34 103 ALA A O 1
ATOM 769 N N . ALA A 1 104 ? 5.343 -7.703 -12.690 1.00 44.78 104 ALA A N 1
ATOM 770 C CA . ALA A 1 104 ? 6.257 -8.782 -12.345 1.00 44.78 104 ALA A CA 1
ATOM 771 C C . ALA A 1 104 ? 7.685 -8.439 -12.790 1.00 44.78 104 ALA A C 1
ATOM 773 O O . ALA A 1 104 ? 8.432 -9.289 -13.264 1.00 44.78 104 ALA A O 1
ATOM 774 N N . ALA A 1 105 ? 8.115 -7.190 -12.569 1.00 44.28 105 ALA A N 1
ATOM 775 C CA . ALA A 1 105 ? 9.510 -7.011 -12.200 1.00 44.28 105 ALA A CA 1
ATOM 776 C C . ALA A 1 105 ? 9.641 -7.697 -10.843 1.00 44.28 105 ALA A C 1
ATOM 778 O O . ALA A 1 105 ? 9.366 -7.113 -9.793 1.00 44.28 105 ALA A O 1
ATOM 779 N N . SER A 1 106 ? 9.972 -8.987 -10.901 1.00 42.50 106 SER A N 1
ATOM 780 C CA . SER A 1 106 ? 10.565 -9.721 -9.803 1.00 42.50 106 SER A CA 1
ATOM 781 C C . SER A 1 106 ? 11.426 -8.733 -9.030 1.00 42.50 106 SER A C 1
ATOM 783 O O . SER A 1 106 ? 12.205 -7.991 -9.641 1.00 42.50 106 SER A O 1
ATOM 785 N N . LYS A 1 107 ? 11.247 -8.665 -7.709 1.00 49.25 107 LYS A N 1
ATOM 786 C CA . LYS A 1 107 ? 12.154 -7.945 -6.813 1.00 49.25 107 LYS A CA 1
ATOM 787 C C . LYS A 1 107 ? 13.517 -8.648 -6.843 1.00 49.25 107 LYS A C 1
ATOM 789 O O . LYS A 1 107 ? 14.016 -9.108 -5.824 1.00 49.25 107 LYS A O 1
ATOM 794 N N . THR A 1 108 ? 14.124 -8.781 -8.017 1.00 56.69 108 THR A N 1
ATOM 795 C CA . THR A 1 108 ? 15.533 -9.047 -8.183 1.00 56.69 108 THR A CA 1
ATOM 796 C C . THR A 1 108 ? 16.189 -7.771 -7.710 1.00 56.69 108 THR A C 1
ATOM 798 O O . THR A 1 108 ? 16.381 -6.830 -8.479 1.00 56.69 108 THR A O 1
ATOM 801 N N . ARG A 1 109 ? 16.435 -7.728 -6.401 1.00 69.62 109 ARG A N 1
ATOM 802 C CA . ARG A 1 109 ? 17.286 -6.749 -5.746 1.00 69.62 109 ARG A CA 1
ATOM 803 C C . ARG A 1 109 ? 18.588 -6.702 -6.544 1.00 69.62 109 ARG A C 1
ATOM 805 O O . ARG A 1 109 ? 19.428 -7.590 -6.422 1.00 69.62 109 ARG A O 1
ATOM 812 N N . ARG A 1 110 ? 18.712 -5.714 -7.428 1.00 85.06 110 ARG A N 1
ATOM 813 C CA . ARG A 1 110 ? 19.963 -5.399 -8.116 1.00 85.06 110 ARG A CA 1
ATOM 814 C C . ARG A 1 110 ? 20.739 -4.447 -7.234 1.00 85.06 110 ARG A C 1
ATOM 816 O O . ARG A 1 110 ? 20.151 -3.601 -6.566 1.00 85.06 110 ARG A O 1
ATOM 823 N N . ILE A 1 111 ? 22.052 -4.595 -7.254 1.00 90.19 111 ILE A N 1
ATOM 824 C CA . ILE A 1 111 ? 22.973 -3.809 -6.447 1.00 90.19 111 ILE A CA 1
ATOM 825 C C . ILE A 1 111 ? 23.856 -3.000 -7.393 1.00 90.19 111 ILE A C 1
ATOM 827 O O . ILE A 1 111 ? 24.359 -3.542 -8.377 1.00 90.19 111 ILE A O 1
ATOM 831 N N . ASP A 1 112 ? 24.020 -1.713 -7.101 1.00 91.44 112 ASP A N 1
ATOM 832 C CA . ASP A 1 112 ? 24.964 -0.844 -7.799 1.00 91.44 112 ASP A CA 1
ATOM 833 C C . ASP A 1 112 ? 26.408 -1.329 -7.540 1.00 91.44 112 ASP A C 1
ATOM 835 O O . ASP A 1 112 ? 26.800 -1.454 -6.375 1.00 91.44 112 ASP A O 1
ATOM 839 N N . PRO A 1 113 ? 27.223 -1.584 -8.578 1.00 89.56 113 PRO A N 1
ATOM 840 C CA . PRO A 1 113 ? 28.594 -2.070 -8.406 1.00 89.56 113 PRO A CA 1
ATOM 841 C C . PRO A 1 113 ? 29.559 -1.046 -7.778 1.00 89.56 113 PRO A C 1
ATOM 843 O O . PRO A 1 113 ? 30.589 -1.441 -7.237 1.00 89.56 113 PRO A O 1
ATOM 846 N N . VAL A 1 114 ? 29.248 0.252 -7.833 1.00 93.12 114 VAL A N 1
ATOM 847 C CA . VAL A 1 114 ? 30.047 1.352 -7.273 1.00 93.12 114 VAL A CA 1
ATOM 848 C C . VAL A 1 114 ? 29.695 1.592 -5.807 1.00 93.12 114 VAL A C 1
ATOM 850 O O . VAL A 1 114 ? 30.580 1.639 -4.955 1.00 93.12 114 VAL A O 1
ATOM 853 N N . CYS A 1 115 ? 28.403 1.766 -5.508 1.00 92.19 115 CYS A N 1
ATOM 854 C CA . CYS A 1 115 ? 27.927 2.217 -4.192 1.00 92.19 115 CYS A CA 1
ATOM 855 C C . CYS A 1 115 ? 27.383 1.075 -3.306 1.00 92.19 115 CYS A C 1
ATOM 857 O O . CYS A 1 115 ? 27.124 1.291 -2.124 1.00 92.19 115 CYS A O 1
ATOM 859 N N . GLN A 1 116 ? 27.183 -0.126 -3.863 1.00 91.69 116 GLN A N 1
ATOM 860 C CA . GLN A 1 116 ? 26.522 -1.275 -3.222 1.00 91.69 116 GLN A CA 1
ATOM 861 C C . GLN A 1 116 ? 25.107 -0.992 -2.681 1.00 91.69 116 GLN A C 1
ATOM 863 O O . GLN A 1 116 ? 24.583 -1.750 -1.863 1.00 91.69 116 GLN A O 1
ATOM 868 N N . MET A 1 117 ? 24.450 0.072 -3.150 1.00 91.56 117 MET A N 1
ATOM 869 C CA . MET A 1 117 ? 23.049 0.336 -2.821 1.00 91.56 117 MET A CA 1
ATOM 870 C C . MET A 1 117 ? 22.115 -0.440 -3.746 1.00 91.56 117 MET A C 1
ATOM 872 O O . MET A 1 117 ? 22.447 -0.738 -4.894 1.00 91.56 117 MET A O 1
ATOM 876 N N . GLU A 1 118 ? 20.923 -0.752 -3.240 1.00 90.38 118 GLU A N 1
ATOM 877 C CA . GLU A 1 118 ? 19.857 -1.342 -4.046 1.00 90.38 118 GLU A CA 1
ATOM 878 C C . GLU A 1 118 ? 19.418 -0.371 -5.151 1.00 90.38 118 GLU A C 1
ATOM 880 O O . GLU A 1 118 ? 19.191 0.813 -4.895 1.00 90.38 118 GLU A O 1
ATOM 885 N N . VAL A 1 119 ? 19.290 -0.879 -6.379 1.00 89.19 119 VAL A N 1
ATOM 886 C CA . VAL A 1 119 ? 18.864 -0.105 -7.549 1.00 89.19 119 VAL A CA 1
ATOM 887 C C . VAL A 1 119 ? 17.533 -0.608 -8.081 1.00 89.19 119 VAL A C 1
ATOM 889 O O . VAL A 1 119 ? 17.316 -1.812 -8.237 1.00 89.19 119 VAL A O 1
ATOM 892 N N . ASN A 1 120 ? 16.644 0.335 -8.400 1.00 83.06 120 ASN A N 1
ATOM 893 C CA . ASN A 1 120 ? 15.387 0.041 -9.071 1.00 83.06 120 ASN A CA 1
ATOM 894 C C . ASN A 1 120 ? 15.556 0.215 -10.594 1.00 83.06 120 ASN A C 1
ATOM 896 O O . ASN A 1 120 ? 15.705 1.346 -11.061 1.00 83.06 120 ASN A O 1
ATOM 900 N N . PRO A 1 121 ? 15.510 -0.865 -11.393 1.00 81.88 121 PRO A N 1
ATOM 901 C CA . PRO A 1 121 ? 15.708 -0.783 -12.839 1.00 81.88 121 PRO A CA 1
ATOM 902 C C . PRO A 1 121 ? 14.541 -0.121 -13.591 1.00 81.88 121 PRO A C 1
ATOM 904 O O . PRO A 1 121 ? 14.691 0.165 -14.773 1.00 81.88 121 PRO A O 1
ATOM 907 N N . ALA A 1 122 ? 13.397 0.128 -12.940 1.00 79.06 122 ALA A N 1
ATOM 908 C CA . ALA A 1 122 ? 12.239 0.760 -13.575 1.00 79.06 122 ALA A CA 1
ATOM 909 C C . ALA A 1 122 ? 12.397 2.282 -13.765 1.00 79.06 122 ALA A C 1
ATOM 911 O O . ALA A 1 122 ? 11.731 2.857 -14.620 1.00 79.06 122 ALA A O 1
ATOM 912 N N . TRP A 1 123 ? 13.256 2.942 -12.982 1.00 71.19 123 TRP A N 1
ATOM 913 C CA . TRP A 1 123 ? 13.471 4.401 -13.044 1.00 71.19 123 TRP A CA 1
ATOM 914 C C . TRP A 1 123 ? 14.905 4.834 -12.683 1.00 71.19 123 TRP A C 1
ATOM 916 O O . TRP A 1 123 ? 15.170 6.020 -12.495 1.00 71.19 123 TRP A O 1
ATOM 926 N N . GLY A 1 124 ? 15.836 3.882 -12.575 1.00 76.06 124 GLY A N 1
ATOM 927 C CA . GLY A 1 124 ? 17.242 4.129 -12.249 1.00 76.06 124 GLY A CA 1
ATOM 928 C C . GLY A 1 124 ? 18.100 4.572 -13.440 1.00 76.06 124 GLY A C 1
ATOM 929 O O . GLY A 1 124 ? 17.682 4.541 -14.596 1.00 76.06 124 GLY A O 1
ATOM 930 N N . PHE A 1 125 ? 19.343 4.957 -13.148 1.00 87.62 125 PHE A N 1
ATOM 931 C CA . PHE A 1 125 ? 20.349 5.295 -14.157 1.00 87.62 125 PHE A CA 1
ATOM 932 C C . PHE A 1 125 ? 20.964 4.015 -14.732 1.00 87.62 125 PHE A C 1
ATOM 934 O O . PHE A 1 125 ? 21.206 3.071 -13.985 1.00 87.62 125 PHE A O 1
ATOM 941 N N . SER A 1 126 ? 21.260 3.969 -16.034 1.00 90.12 126 SER A N 1
ATOM 942 C CA . SER A 1 126 ? 21.885 2.790 -16.651 1.00 90.12 126 SER A CA 1
ATOM 943 C C . SER A 1 126 ? 22.898 3.126 -17.748 1.00 90.12 126 SER A C 1
ATOM 945 O O . SER A 1 126 ? 22.850 4.198 -18.364 1.00 90.12 126 SER A O 1
ATOM 947 N N . ALA A 1 127 ? 23.819 2.196 -18.006 1.00 88.81 127 ALA A N 1
ATOM 948 C CA . ALA A 1 127 ? 24.793 2.261 -19.095 1.00 88.81 127 ALA A CA 1
ATOM 949 C C . ALA A 1 127 ? 24.886 0.918 -19.833 1.00 88.81 127 ALA A C 1
ATOM 951 O O . ALA A 1 127 ? 24.674 -0.142 -19.245 1.00 88.81 127 ALA A O 1
ATOM 952 N N . ALA A 1 128 ? 25.194 0.973 -21.130 1.00 92.44 128 ALA A N 1
ATOM 953 C CA . ALA A 1 128 ? 25.461 -0.214 -21.932 1.00 92.44 128 ALA A CA 1
ATOM 954 C C . ALA A 1 128 ? 26.921 -0.651 -21.737 1.00 92.44 128 ALA A C 1
ATOM 956 O O . ALA A 1 128 ? 27.834 0.153 -21.921 1.00 92.44 128 ALA A O 1
ATOM 957 N N . SER A 1 129 ? 27.122 -1.914 -21.375 1.00 86.12 129 SER A N 1
ATOM 958 C CA . SER A 1 129 ? 28.418 -2.586 -21.247 1.00 86.12 129 SER A CA 1
ATOM 959 C C . SER A 1 129 ? 28.505 -3.725 -22.278 1.00 86.12 129 SER A C 1
ATOM 961 O O . SER A 1 129 ? 27.456 -4.200 -22.726 1.00 86.12 129 SER A O 1
ATOM 963 N N . PRO A 1 130 ? 29.705 -4.212 -22.650 1.00 90.25 130 PRO A N 1
ATOM 964 C CA . PRO A 1 130 ? 29.852 -5.392 -23.510 1.00 90.25 130 PRO A CA 1
ATOM 965 C C . PRO A 1 130 ? 29.113 -6.634 -22.982 1.00 90.25 130 PRO A C 1
ATOM 967 O O . PRO A 1 130 ? 28.628 -7.437 -23.772 1.00 90.25 130 PRO A O 1
ATOM 970 N N . ASP A 1 131 ? 28.972 -6.744 -21.658 1.00 88.12 131 ASP A N 1
ATOM 971 C CA . ASP A 1 131 ? 28.298 -7.854 -20.968 1.00 88.12 131 ASP A CA 1
ATOM 972 C C . ASP A 1 131 ? 26.791 -7.617 -20.726 1.00 88.12 131 ASP A C 1
ATOM 974 O O . ASP A 1 131 ? 26.109 -8.460 -20.142 1.00 88.12 131 ASP A O 1
ATOM 978 N N . GLY A 1 132 ? 26.254 -6.463 -21.144 1.00 87.75 132 GLY A N 1
ATOM 979 C CA . GLY A 1 132 ? 24.847 -6.089 -20.968 1.00 87.75 132 GLY A CA 1
ATOM 980 C C . GLY A 1 132 ? 24.635 -4.738 -20.279 1.00 87.75 132 GLY A C 1
ATOM 981 O O . GLY A 1 132 ? 25.541 -3.918 -20.156 1.00 87.75 132 GLY A O 1
ATOM 982 N N . VAL A 1 133 ? 23.401 -4.467 -19.851 1.00 88.62 133 VAL A N 1
ATOM 983 C CA . VAL A 1 133 ? 23.035 -3.189 -19.216 1.00 88.62 133 VAL A CA 1
ATOM 984 C C . VAL A 1 133 ? 23.370 -3.211 -17.724 1.00 88.62 133 VAL A C 1
ATOM 986 O O . VAL A 1 133 ? 22.900 -4.080 -16.988 1.00 88.62 133 VAL A O 1
ATOM 989 N N . VAL A 1 134 ? 24.138 -2.219 -17.272 1.00 91.44 134 VAL A N 1
ATOM 990 C CA . VAL A 1 134 ? 24.473 -1.994 -15.858 1.00 91.44 134 VAL A CA 1
ATOM 991 C C . VAL A 1 134 ? 23.592 -0.874 -15.304 1.00 91.44 134 VAL A C 1
ATOM 993 O O . VAL A 1 134 ? 23.349 0.115 -15.997 1.00 91.44 134 VAL A O 1
ATOM 996 N N . TYR A 1 135 ? 23.102 -1.034 -14.071 1.00 92.38 135 TYR A N 1
ATOM 997 C CA . TYR A 1 135 ? 22.205 -0.091 -13.393 1.00 92.38 135 TYR A CA 1
ATOM 998 C C . TYR A 1 135 ? 22.884 0.551 -12.181 1.00 92.38 135 TYR A C 1
ATOM 1000 O O . TYR A 1 135 ? 23.638 -0.114 -11.472 1.00 92.38 135 TYR A O 1
ATOM 1008 N N . PHE A 1 136 ? 22.550 1.814 -11.920 1.00 92.94 136 PHE A N 1
ATOM 1009 C CA . PHE A 1 136 ? 23.202 2.656 -10.925 1.00 92.94 136 PHE A CA 1
ATOM 1010 C C . PHE A 1 136 ? 22.200 3.402 -10.037 1.00 92.94 136 PHE A C 1
ATOM 1012 O O . PHE A 1 136 ? 21.129 3.830 -10.481 1.00 92.94 136 PHE A O 1
ATOM 1019 N N . CYS A 1 137 ? 22.587 3.581 -8.773 1.00 90.94 137 CYS A N 1
ATOM 1020 C CA . CYS A 1 137 ? 21.840 4.222 -7.696 1.00 90.94 137 CYS A CA 1
ATOM 1021 C C . CYS A 1 137 ? 21.703 5.733 -7.924 1.00 90.94 137 CYS A C 1
ATOM 1023 O O . CYS A 1 137 ? 20.731 6.354 -7.497 1.00 90.94 137 CYS A O 1
ATOM 1025 N N . SER A 1 138 ? 22.661 6.335 -8.630 1.00 89.94 138 SER A N 1
ATOM 1026 C CA . SER A 1 138 ? 22.669 7.759 -8.954 1.00 89.94 138 SER A CA 1
ATOM 1027 C C . SER A 1 138 ? 23.494 8.038 -10.206 1.00 89.94 138 SER A C 1
ATOM 1029 O O . SER A 1 138 ? 24.331 7.233 -10.611 1.00 89.94 138 SER A O 1
ATOM 1031 N N . GLN A 1 139 ? 23.340 9.236 -10.767 1.00 89.62 139 GLN A N 1
ATOM 1032 C CA . GLN A 1 139 ? 24.160 9.693 -11.891 1.00 89.62 139 GLN A CA 1
ATOM 1033 C C . GLN A 1 139 ? 25.658 9.761 -11.568 1.00 89.62 139 GLN A C 1
ATOM 1035 O O . GLN A 1 139 ? 26.481 9.727 -12.472 1.00 89.62 139 GLN A O 1
ATOM 1040 N N . ARG A 1 140 ? 26.014 9.843 -10.282 1.00 89.69 140 ARG A N 1
ATOM 1041 C CA . ARG A 1 140 ? 27.400 9.872 -9.808 1.00 89.69 140 ARG A CA 1
ATOM 1042 C C . ARG A 1 140 ? 28.050 8.484 -9.782 1.00 89.69 140 ARG A C 1
ATOM 1044 O O . ARG A 1 140 ? 29.264 8.401 -9.651 1.00 89.69 140 ARG A O 1
ATOM 1051 N N . CYS A 1 141 ? 27.243 7.427 -9.866 1.00 89.50 141 CYS A N 1
ATOM 1052 C CA . CYS A 1 141 ? 27.698 6.039 -9.930 1.00 89.50 141 CYS A CA 1
ATOM 1053 C C . CYS A 1 141 ? 27.676 5.475 -11.360 1.00 89.50 141 CYS A C 1
ATOM 1055 O O . CYS A 1 141 ? 28.257 4.420 -11.573 1.00 89.50 141 CYS A O 1
ATOM 1057 N N . ARG A 1 142 ? 27.034 6.174 -12.310 1.00 84.50 142 ARG A N 1
ATOM 1058 C CA . ARG A 1 142 ? 26.928 5.790 -13.726 1.00 84.50 142 ARG A CA 1
ATOM 1059 C C . ARG A 1 142 ? 28.216 6.009 -14.510 1.00 84.50 142 ARG A C 1
ATOM 1061 O O . ARG A 1 142 ? 28.803 7.102 -14.356 1.00 84.50 142 ARG A O 1
#

pLDDT: mean 72.76, std 17.11, range [39.25, 93.12]